Protein AF-A0A924VPC7-F1 (afdb_monomer)

pLDDT: mean 93.2, std 7.35, range [57.09, 98.38]

Structure (mmCIF, N/CA/C/O backbone):
data_AF-A0A924VPC7-F1
#
_entry.id   AF-A0A924VPC7-F1
#
loop_
_atom_site.group_PDB
_atom_site.id
_atom_site.type_symbol
_atom_site.label_atom_id
_atom_site.label_alt_id
_atom_site.label_comp_id
_atom_site.label_asym_id
_atom_site.label_entity_id
_atom_site.label_seq_id
_atom_site.pdbx_PDB_ins_code
_atom_site.Cartn_x
_atom_site.Cartn_y
_atom_site.Cartn_z
_atom_site.occupancy
_atom_site.B_iso_or_equiv
_atom_site.auth_seq_id
_atom_site.auth_comp_id
_atom_site.auth_asym_id
_atom_site.auth_ato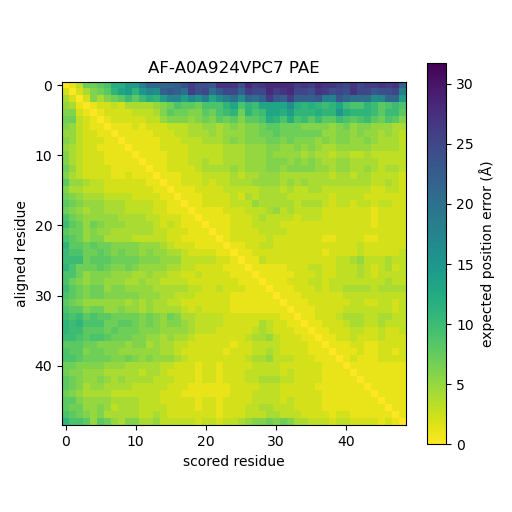m_id
_atom_site.pdbx_PDB_model_num
ATOM 1 N N . MET A 1 1 ? -10.279 -2.642 34.291 1.00 57.09 1 MET A N 1
ATOM 2 C CA . MET A 1 1 ? -9.428 -3.115 33.183 1.00 57.09 1 MET A CA 1
ATOM 3 C C . MET A 1 1 ? -10.313 -3.143 31.965 1.00 57.09 1 MET A C 1
ATOM 5 O O . MET A 1 1 ? -11.177 -4.009 31.906 1.00 57.09 1 MET A O 1
ATOM 9 N N . ASP A 1 2 ? -10.153 -2.183 31.060 1.00 64.00 2 ASP A N 1
ATOM 10 C CA . ASP A 1 2 ? -10.806 -2.280 29.760 1.00 64.00 2 ASP A CA 1
ATOM 11 C C . ASP A 1 2 ? -10.184 -3.463 29.027 1.00 64.00 2 ASP A C 1
ATOM 13 O O . ASP A 1 2 ? -8.988 -3.504 28.740 1.00 64.00 2 ASP A O 1
ATOM 17 N N . GLN A 1 3 ?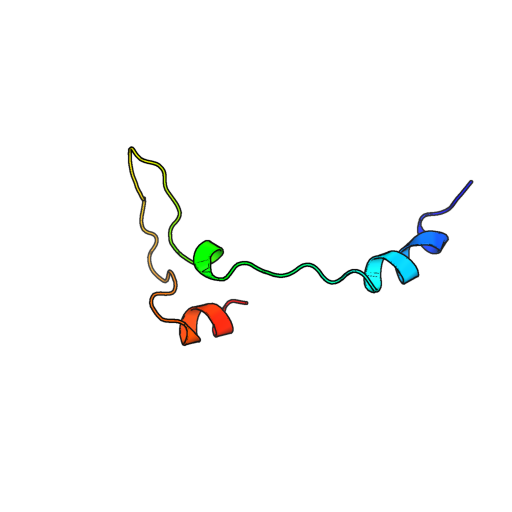 -10.993 -4.499 28.865 1.00 83.12 3 GLN A N 1
ATOM 18 C CA . GLN A 1 3 ? -10.618 -5.724 28.187 1.00 83.12 3 GLN A CA 1
ATOM 19 C C . GLN A 1 3 ? -10.815 -5.482 26.692 1.00 83.12 3 GLN A C 1
ATOM 21 O O . GLN A 1 3 ? -11.839 -4.928 26.315 1.00 83.12 3 GLN A O 1
ATOM 26 N N . PHE A 1 4 ? -9.887 -5.920 25.835 1.00 85.12 4 PHE A N 1
ATOM 27 C CA . PHE A 1 4 ? -9.953 -5.727 24.375 1.00 85.12 4 PHE A CA 1
ATOM 28 C C . PHE A 1 4 ? -11.332 -6.016 23.751 1.00 85.12 4 PHE A C 1
ATOM 30 O O . PHE A 1 4 ? -11.700 -5.391 22.763 1.00 85.12 4 PHE A O 1
ATOM 37 N N . ALA A 1 5 ? -12.119 -6.911 24.357 1.00 87.62 5 ALA A N 1
ATOM 38 C CA . ALA A 1 5 ? -13.499 -7.200 23.981 1.00 87.62 5 ALA A CA 1
ATOM 39 C C . ALA A 1 5 ? -14.426 -5.967 23.923 1.00 87.62 5 ALA A C 1
ATOM 41 O O . ALA A 1 5 ? -15.357 -5.970 23.124 1.00 87.62 5 ALA A O 1
ATOM 42 N N . SER A 1 6 ? -14.194 -4.917 24.719 1.00 90.50 6 SER A N 1
ATOM 43 C CA . SER A 1 6 ? -15.053 -3.723 24.724 1.00 90.50 6 SER A CA 1
ATOM 44 C C . SER A 1 6 ? -14.856 -2.815 23.505 1.00 90.50 6 SER A C 1
ATOM 46 O O . SER A 1 6 ? -15.746 -2.031 23.191 1.00 90.50 6 SER A O 1
ATOM 48 N N . ILE A 1 7 ? -13.723 -2.923 22.800 1.00 93.81 7 ILE A N 1
ATOM 49 C CA . ILE A 1 7 ? -13.375 -2.041 21.672 1.00 93.81 7 ILE A CA 1
ATOM 50 C C . ILE A 1 7 ? -13.515 -2.710 20.300 1.00 93.81 7 ILE A C 1
ATOM 52 O O . ILE A 1 7 ? -13.526 -2.018 19.285 1.00 93.81 7 ILE A O 1
ATOM 56 N N . THR A 1 8 ? -13.626 -4.040 20.236 1.00 94.00 8 THR A N 1
ATOM 57 C CA . THR A 1 8 ? -13.600 -4.781 18.962 1.00 94.00 8 THR A CA 1
ATOM 58 C C . THR A 1 8 ? -14.751 -4.419 18.029 1.00 94.00 8 THR A C 1
ATOM 60 O O . THR A 1 8 ? -14.536 -4.321 16.825 1.00 94.00 8 THR A O 1
ATOM 63 N N . SER A 1 9 ? -15.950 -4.185 18.573 1.00 93.75 9 SER A N 1
ATOM 64 C CA . SER A 1 9 ? -17.123 -3.820 17.764 1.00 93.75 9 SER A CA 1
ATOM 65 C C . SER A 1 9 ? -16.940 -2.449 17.110 1.00 93.75 9 SER A C 1
ATOM 67 O O . SER A 1 9 ? -17.138 -2.314 15.911 1.00 93.75 9 SER A O 1
ATOM 69 N N . LEU A 1 10 ? -16.446 -1.465 17.868 1.00 94.69 10 LEU A N 1
ATOM 70 C CA . LEU A 1 10 ? -16.171 -0.117 17.359 1.00 94.69 10 LEU A CA 1
ATOM 71 C C . LEU A 1 10 ? -15.032 -0.099 16.331 1.00 94.69 10 LEU A C 1
ATOM 73 O O . LEU A 1 10 ? -15.058 0.679 15.378 1.00 94.69 10 LEU A O 1
ATOM 77 N N . LEU A 1 11 ? -14.022 -0.955 16.513 1.00 94.75 11 LEU A N 1
ATOM 78 C CA . LEU A 1 11 ? -12.915 -1.077 15.566 1.00 94.75 11 LEU A CA 1
ATOM 79 C C . LEU A 1 11 ? -13.366 -1.689 14.232 1.00 94.75 11 LEU A C 1
ATOM 81 O O . LEU A 1 11 ? -12.889 -1.265 13.184 1.00 94.75 11 LEU A O 1
ATOM 85 N N . ALA A 1 12 ? -14.293 -2.650 14.258 1.00 95.50 12 ALA A N 1
ATOM 86 C CA . ALA A 1 12 ? -14.813 -3.292 13.049 1.00 95.50 12 ALA A CA 1
ATOM 87 C C . ALA A 1 12 ? -15.619 -2.335 12.149 1.00 95.50 12 ALA A C 1
ATOM 89 O O . ALA A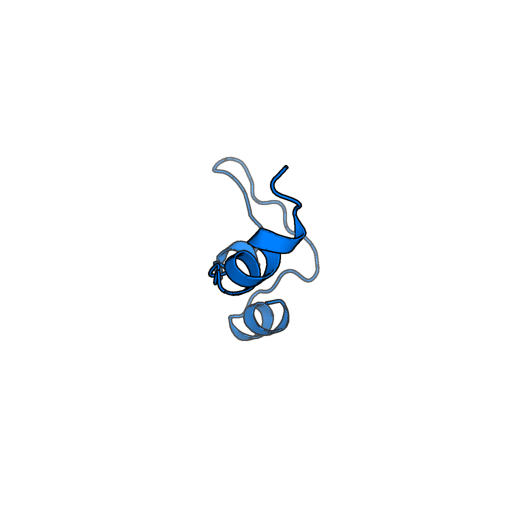 1 12 ? -15.754 -2.590 10.956 1.00 95.50 12 ALA A O 1
ATOM 90 N N . GLU A 1 13 ? -16.131 -1.233 12.702 1.00 96.69 13 GLU A N 1
ATOM 91 C CA . GLU A 1 13 ? -16.851 -0.195 11.952 1.00 96.69 13 GLU A CA 1
ATOM 92 C C . GLU A 1 13 ? -15.919 0.753 11.181 1.00 96.69 13 GLU A C 1
ATOM 94 O O . GLU A 1 13 ? -16.379 1.531 10.344 1.00 96.69 13 GLU A O 1
ATOM 99 N N . GLN A 1 14 ? -14.610 0.719 11.446 1.00 97.19 14 GLN A N 1
ATOM 100 C CA . GLN A 1 14 ? -13.663 1.612 10.787 1.00 97.19 14 GLN A CA 1
ATOM 101 C C . GLN A 1 14 ? -13.376 1.132 9.361 1.00 97.19 14 GLN A C 1
ATOM 103 O O . GLN A 1 14 ? -12.755 0.091 9.155 1.00 97.19 14 GLN A O 1
ATOM 108 N N . ALA A 1 15 ? -13.781 1.925 8.369 1.00 96.19 15 ALA A N 1
ATOM 109 C CA . ALA A 1 15 ? -13.397 1.719 6.977 1.00 96.19 15 ALA A CA 1
ATOM 110 C C . ALA A 1 15 ? -12.077 2.445 6.680 1.00 96.19 15 ALA A C 1
ATOM 112 O O . ALA A 1 15 ? -11.935 3.638 6.956 1.00 96.19 15 ALA A O 1
ATOM 113 N N . ILE A 1 16 ? -11.111 1.726 6.107 1.00 94.88 16 ILE A N 1
ATOM 114 C CA . ILE A 1 16 ? -9.830 2.283 5.665 1.00 94.88 16 ILE A CA 1
ATOM 115 C C . ILE A 1 16 ? -9.722 2.047 4.165 1.00 94.88 16 ILE A C 1
ATOM 117 O O . ILE A 1 16 ? -9.651 0.907 3.713 1.00 94.88 16 ILE A O 1
ATOM 121 N N . GLU A 1 17 ? -9.707 3.135 3.403 1.00 95.38 17 GLU A N 1
ATOM 122 C CA . GLU A 1 17 ? -9.621 3.073 1.947 1.00 95.38 17 GLU A CA 1
ATOM 123 C C . GLU A 1 17 ? -8.253 2.573 1.477 1.00 95.38 17 GLU A C 1
ATOM 125 O O . GLU A 1 17 ? -7.203 2.969 1.998 1.00 95.38 17 GLU A O 1
ATOM 130 N N . LEU A 1 18 ? -8.271 1.732 0.442 1.00 94.31 18 L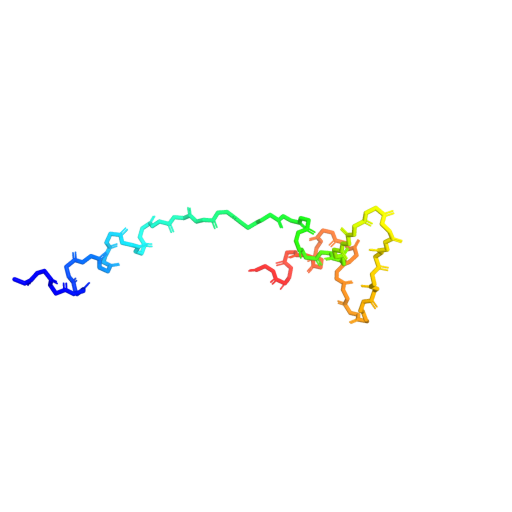EU A N 1
ATOM 131 C CA . LEU A 1 18 ? -7.072 1.147 -0.145 1.00 94.31 18 LEU A CA 1
ATOM 132 C C . LEU A 1 18 ? -6.653 1.928 -1.403 1.00 94.31 18 LEU A C 1
ATOM 134 O O . LEU A 1 18 ? -7.389 1.965 -2.393 1.00 94.31 18 LEU A O 1
ATOM 138 N N . PRO A 1 19 ? -5.474 2.574 -1.416 1.00 95.62 19 PRO A N 1
ATOM 139 C CA . PRO A 1 19 ? -5.043 3.356 -2.568 1.00 95.62 19 PRO A CA 1
ATOM 140 C C . PRO A 1 19 ? -4.672 2.503 -3.788 1.00 95.62 19 PRO A C 1
ATOM 142 O O . PRO A 1 19 ? -3.750 1.689 -3.749 1.00 95.62 19 PRO A O 1
ATOM 145 N N . SER A 1 20 ? -5.288 2.789 -4.938 1.00 93.88 20 SER A N 1
ATOM 146 C CA . SER A 1 20 ? -5.088 2.024 -6.182 1.00 93.88 20 SER A CA 1
ATOM 147 C C . SER A 1 20 ? -3.653 2.044 -6.742 1.00 93.88 20 SER A C 1
ATOM 149 O O . SER A 1 20 ? -3.275 1.191 -7.550 1.00 93.88 20 SER A O 1
ATOM 151 N N . TRP A 1 21 ? -2.815 3.015 -6.369 1.00 93.94 21 TRP A N 1
ATOM 152 C CA . TRP A 1 21 ? -1.415 3.051 -6.812 1.00 93.94 21 TRP A CA 1
ATOM 153 C C . TRP A 1 21 ? -0.521 2.071 -6.043 1.00 93.94 21 TRP A C 1
ATOM 155 O O . TRP A 1 21 ? 0.555 1.739 -6.539 1.00 93.94 21 TRP A O 1
ATOM 165 N N . ALA A 1 22 ? -0.956 1.588 -4.874 1.00 93.62 22 ALA A N 1
ATOM 166 C CA . ALA A 1 22 ? -0.180 0.666 -4.044 1.00 93.62 22 ALA A CA 1
ATOM 167 C C . ALA A 1 22 ? -0.089 -0.752 -4.633 1.00 93.62 22 ALA A C 1
ATOM 169 O O . ALA A 1 22 ? 0.817 -1.496 -4.279 1.00 93.62 22 ALA A O 1
ATOM 170 N N . PHE A 1 23 ? -0.965 -1.091 -5.581 1.00 95.25 23 PHE A N 1
ATOM 171 C CA . PHE A 1 23 ? -0.934 -2.358 -6.318 1.00 95.25 23 PHE A CA 1
ATOM 172 C C . PHE A 1 23 ? 0.096 -2.384 -7.461 1.00 95.25 23 PHE A C 1
ATOM 174 O O . PHE A 1 23 ? 0.263 -3.397 -8.129 1.00 95.25 23 PHE A O 1
ATOM 181 N N . GLY A 1 24 ? 0.771 -1.264 -7.741 1.00 94.25 24 GLY A N 1
ATOM 182 C CA . GLY A 1 24 ? 1.859 -1.199 -8.719 1.00 94.25 24 GLY A CA 1
ATOM 183 C C . GLY A 1 24 ? 3.239 -1.412 -8.086 1.00 94.25 24 GLY A C 1
ATOM 184 O O . GLY A 1 24 ? 3.402 -1.356 -6.870 1.00 94.25 24 GLY A O 1
ATOM 185 N N . ASN A 1 25 ? 4.274 -1.573 -8.917 1.00 94.62 25 ASN A N 1
ATOM 186 C CA . ASN A 1 25 ? 5.656 -1.583 -8.430 1.00 94.62 25 ASN A CA 1
ATOM 187 C C . ASN A 1 25 ? 6.009 -0.186 -7.910 1.00 94.62 25 ASN A C 1
ATOM 189 O O . ASN A 1 25 ? 6.075 0.777 -8.678 1.00 94.62 25 ASN A O 1
ATOM 193 N N . SER A 1 26 ? 6.241 -0.085 -6.605 1.00 92.31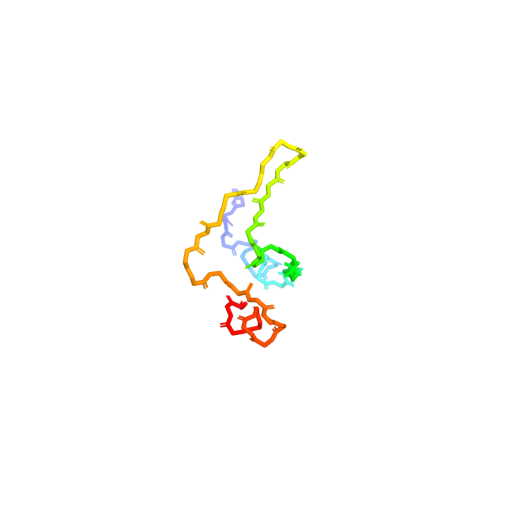 26 SER A N 1
ATOM 194 C CA . SER A 1 26 ? 6.684 1.151 -5.974 1.00 92.31 26 SER A CA 1
ATOM 195 C C . SER A 1 26 ? 8.183 1.376 -6.190 1.00 92.31 26 SER A C 1
ATOM 197 O O . SER A 1 26 ? 8.954 0.475 -6.536 1.00 92.31 26 SER A O 1
ATOM 199 N N . GLY A 1 27 ? 8.617 2.618 -6.015 1.00 94.75 27 GLY A N 1
ATOM 200 C CA . GLY A 1 27 ? 10.022 2.969 -6.113 1.00 94.75 27 GLY A CA 1
ATOM 201 C C . GLY A 1 27 ? 10.286 4.386 -5.648 1.00 94.75 27 GLY A C 1
ATOM 202 O O . GLY A 1 27 ? 9.402 5.089 -5.161 1.00 94.75 27 GLY A O 1
ATOM 203 N N . THR A 1 28 ? 11.535 4.800 -5.799 1.00 97.38 28 THR A N 1
ATOM 204 C CA . THR A 1 28 ? 11.991 6.150 -5.458 1.00 97.38 28 THR A CA 1
ATOM 205 C C . THR A 1 28 ? 12.479 6.868 -6.711 1.00 97.38 28 THR A C 1
ATOM 207 O O . THR A 1 28 ? 12.577 6.268 -7.782 1.00 97.38 28 THR A O 1
ATOM 210 N N . ARG A 1 29 ? 12.903 8.132 -6.562 1.00 97.56 29 ARG A N 1
ATOM 211 C CA . ARG A 1 29 ? 13.582 8.882 -7.634 1.00 97.56 29 ARG A CA 1
ATOM 212 C C . ARG A 1 29 ? 14.822 8.182 -8.206 1.00 97.56 29 ARG A C 1
ATOM 214 O O . ARG A 1 29 ? 15.310 8.589 -9.251 1.00 97.56 29 ARG A O 1
ATOM 221 N N . PHE A 1 30 ? 15.364 7.187 -7.504 1.00 98.38 30 PHE A N 1
ATOM 222 C CA . PHE A 1 30 ? 16.557 6.465 -7.928 1.00 98.38 30 PHE A CA 1
ATOM 223 C C . PHE A 1 30 ? 16.231 5.224 -8.755 1.00 98.38 30 PHE A C 1
ATOM 225 O O . PHE A 1 30 ? 16.959 4.920 -9.698 1.00 98.38 30 PHE A O 1
ATOM 232 N N . LYS A 1 31 ? 15.179 4.480 -8.387 1.00 97.00 31 LYS A N 1
ATOM 233 C CA . LYS A 1 31 ? 14.822 3.224 -9.053 1.00 97.00 31 LYS A CA 1
ATOM 234 C C . LYS A 1 31 ? 13.426 2.731 -8.672 1.00 97.00 31 LYS A C 1
ATOM 236 O O . LYS A 1 31 ? 13.015 2.852 -7.517 1.00 97.00 31 LYS A O 1
ATOM 241 N N . VAL A 1 32 ? 12.769 2.100 -9.644 1.00 96.81 32 VAL A N 1
ATOM 242 C CA . VAL A 1 32 ? 11.640 1.174 -9.471 1.00 96.81 32 VAL A CA 1
ATOM 243 C C . VAL A 1 32 ? 12.156 -0.227 -9.799 1.00 96.81 32 VAL A C 1
ATOM 245 O O . VAL A 1 32 ? 12.840 -0.412 -10.808 1.00 96.81 32 VAL A O 1
ATOM 248 N N . PHE A 1 33 ? 11.867 -1.205 -8.944 1.00 95.31 33 PHE A N 1
ATOM 249 C CA . PHE A 1 33 ? 12.229 -2.605 -9.171 1.00 95.31 33 PHE A CA 1
ATOM 250 C C . PHE A 1 33 ? 10.959 -3.392 -9.483 1.00 95.31 33 PHE A C 1
ATOM 252 O O . PHE A 1 33 ? 10.069 -3.474 -8.645 1.00 95.31 33 PHE A O 1
ATOM 259 N N . SER A 1 34 ? 10.858 -3.932 -10.697 1.00 94.44 34 SER A N 1
ATOM 260 C CA . SER A 1 34 ? 9.660 -4.642 -11.145 1.00 94.44 34 SER A CA 1
ATOM 261 C C . SER A 1 34 ? 9.636 -6.096 -10.684 1.00 94.44 34 SER A C 1
ATOM 263 O O . SER A 1 34 ? 10.634 -6.800 -10.854 1.00 94.44 34 SER A O 1
ATOM 265 N N . THR A 1 35 ? 8.478 -6.563 -10.225 1.00 94.94 35 THR A N 1
ATOM 266 C CA . THR A 1 35 ? 8.215 -7.982 -9.940 1.00 94.94 35 THR A CA 1
ATOM 267 C C . THR A 1 35 ? 7.304 -8.584 -11.022 1.00 94.94 35 THR A C 1
ATOM 269 O O . THR A 1 35 ? 6.382 -7.906 -11.484 1.00 94.94 35 THR A O 1
ATOM 272 N N . PRO A 1 36 ? 7.533 -9.830 -11.482 1.00 95.31 36 PRO A N 1
ATOM 273 C CA . PRO A 1 36 ? 6.593 -10.510 -12.370 1.00 95.31 36 PRO A CA 1
ATOM 274 C C . PRO A 1 36 ? 5.206 -10.633 -11.729 1.00 95.31 36 PRO A C 1
ATOM 276 O O . PRO A 1 36 ? 5.099 -10.952 -10.550 1.00 95.31 36 PRO A O 1
ATOM 279 N N . GLY A 1 37 ? 4.153 -10.401 -12.515 1.00 93.75 37 GLY A N 1
ATOM 280 C CA . GLY A 1 37 ? 2.766 -10.514 -12.053 1.00 93.75 37 GLY A CA 1
ATOM 281 C C . GLY A 1 37 ? 2.180 -9.254 -11.414 1.00 93.75 37 GLY A C 1
ATOM 282 O O . GLY A 1 37 ? 1.014 -9.277 -11.053 1.00 93.75 37 GLY A O 1
ATOM 283 N N . THR A 1 38 ? 2.925 -8.147 -11.306 1.00 95.62 38 THR A N 1
ATOM 284 C CA . THR A 1 38 ? 2.347 -6.881 -10.825 1.00 95.62 38 THR A CA 1
ATOM 285 C C . THR A 1 38 ? 1.206 -6.396 -11.735 1.00 95.62 38 THR A C 1
ATOM 287 O O . THR A 1 38 ? 1.426 -6.317 -12.950 1.00 95.62 38 THR A O 1
ATOM 290 N N . PRO A 1 39 ? 0.051 -5.985 -11.177 1.00 96.31 39 PRO A N 1
ATOM 291 C CA . PRO A 1 39 ? -1.047 -5.363 -11.914 1.00 96.31 39 PRO A CA 1
ATOM 292 C C . PRO A 1 39 ? -0.620 -4.206 -12.827 1.00 96.31 39 PRO A C 1
ATOM 294 O O . PRO A 1 39 ? 0.122 -3.298 -12.433 1.00 96.31 39 PRO A O 1
ATOM 297 N N . ARG A 1 40 ? -1.130 -4.214 -14.060 1.00 94.56 40 ARG A N 1
ATOM 298 C CA . ARG A 1 40 ? -0.874 -3.223 -15.122 1.00 94.56 40 ARG A C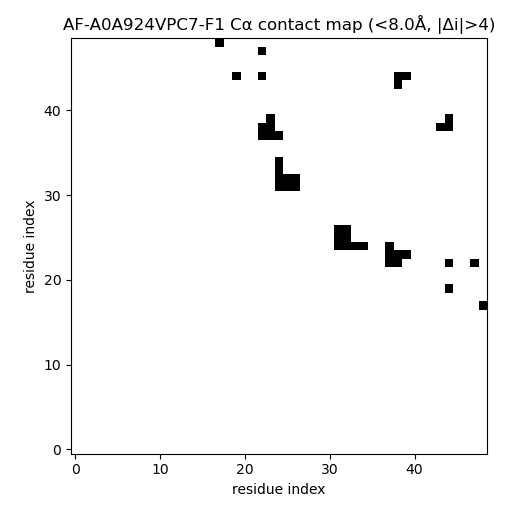A 1
ATOM 299 C C . ARG A 1 40 ? -2.142 -2.494 -15.565 1.00 94.56 40 ARG A C 1
ATOM 301 O O . ARG A 1 40 ? -2.039 -1.411 -16.138 1.00 94.56 40 ARG A O 1
ATOM 308 N N . THR A 1 41 ? -3.312 -3.057 -15.290 1.00 96.56 41 THR A N 1
ATOM 309 C CA . THR A 1 41 ? -4.632 -2.510 -15.630 1.00 96.56 41 THR A CA 1
ATOM 310 C C . THR A 1 41 ? -5.451 -2.206 -14.370 1.00 96.56 41 THR A C 1
ATOM 312 O O . THR A 1 41 ? -5.188 -2.795 -13.318 1.00 96.56 41 THR A O 1
ATOM 315 N N . PRO A 1 42 ? -6.422 -1.274 -14.420 1.00 96.50 42 PRO A N 1
ATOM 316 C CA . PRO A 1 42 ? -7.341 -1.039 -13.304 1.00 96.50 42 PRO A CA 1
ATOM 317 C C . PRO A 1 42 ? -8.075 -2.304 -12.854 1.00 96.50 42 PRO A C 1
ATOM 319 O O . PRO A 1 42 ? -8.238 -2.517 -11.657 1.00 96.50 42 PRO A O 1
ATOM 322 N N . GLU A 1 43 ? -8.463 -3.161 -13.794 1.00 97.44 43 GLU A N 1
ATOM 323 C CA . GLU A 1 43 ? -9.184 -4.403 -13.527 1.00 97.44 43 GLU A CA 1
ATOM 324 C C . GLU A 1 43 ? -8.312 -5.399 -12.755 1.00 97.44 43 GLU A C 1
ATOM 326 O O . GLU A 1 43 ? -8.775 -5.982 -11.779 1.00 97.44 43 GLU A O 1
ATOM 331 N N . GLU A 1 44 ? -7.033 -5.540 -13.124 1.00 97.31 44 GLU A N 1
ATOM 332 C CA . GLU A 1 44 ? -6.071 -6.359 -12.369 1.00 97.31 44 GLU A CA 1
ATOM 333 C C . GLU A 1 44 ? -5.872 -5.820 -10.942 1.00 97.31 44 GLU A C 1
ATOM 335 O O . GLU A 1 44 ? -5.769 -6.599 -10.003 1.00 97.31 44 GLU A O 1
ATOM 340 N N . LYS A 1 45 ? -5.870 -4.495 -10.744 1.00 96.25 45 LYS A N 1
ATOM 341 C CA . LYS A 1 45 ? -5.758 -3.903 -9.397 1.00 96.25 45 LYS A CA 1
ATOM 342 C C . LYS A 1 45 ? -6.994 -4.155 -8.541 1.00 96.25 45 LYS A C 1
ATOM 344 O O . LYS A 1 45 ? -6.861 -4.316 -7.339 1.00 96.25 45 LYS A O 1
ATOM 349 N N . ILE A 1 46 ? -8.180 -4.151 -9.152 1.00 96.25 46 ILE A N 1
ATOM 350 C CA . ILE A 1 46 ? -9.437 -4.480 -8.470 1.00 96.25 46 ILE A CA 1
ATOM 351 C C . ILE A 1 46 ? -9.475 -5.968 -8.114 1.00 96.25 46 ILE A C 1
ATOM 353 O O . ILE A 1 46 ? -10.007 -6.317 -7.071 1.00 96.25 46 ILE A O 1
ATOM 357 N N . ALA A 1 47 ? -8.914 -6.840 -8.956 1.00 96.44 47 ALA A N 1
ATOM 358 C CA . ALA A 1 47 ? -8.834 -8.270 -8.666 1.00 96.44 47 ALA A CA 1
ATOM 359 C C . ALA A 1 47 ? -7.907 -8.597 -7.477 1.00 96.44 47 ALA A C 1
ATOM 361 O O . ALA A 1 47 ? -8.137 -9.594 -6.797 1.00 96.44 47 ALA A O 1
ATOM 362 N N . ASP A 1 48 ? -6.891 -7.764 -7.233 1.00 94.69 48 ASP A N 1
ATOM 363 C CA . ASP A 1 48 ? -5.948 -7.899 -6.112 1.00 94.69 48 ASP A CA 1
ATOM 364 C C . ASP A 1 48 ? -6.409 -7.194 -4.818 1.00 94.69 48 ASP A C 1
ATOM 366 O O . ASP A 1 48 ? -5.831 -7.446 -3.756 1.00 94.69 48 ASP A O 1
ATOM 370 N N . ALA A 1 49 ? -7.385 -6.282 -4.909 1.00 91.38 49 ALA A N 1
ATOM 371 C CA . ALA A 1 49 ? -7.917 -5.488 -3.796 1.00 91.38 49 ALA A CA 1
ATOM 372 C C . ALA A 1 49 ? -8.895 -6.280 -2.921 1.00 91.38 49 ALA A C 1
ATOM 374 O O . ALA A 1 49 ? -8.796 -6.129 -1.681 1.00 91.38 49 ALA A O 1
#

Sequence (49 aa):
MDQFASITSLLAEQAIELPSWAFGNSGTRFKVFSTPGTPRTPEEKIADA

Solvent-accessible surface area (backbone atoms only — not comparable to full-atom values): 3430 Å² total; per-residue (Å²): 129,92,52,73,80,78,48,50,69,67,56,70,70,63,84,78,87,79,63,81,71,72,53,37,71,63,66,56,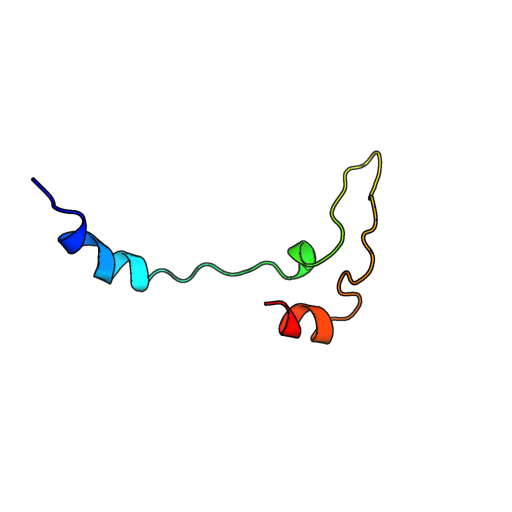102,87,50,66,66,84,60,91,87,57,43,86,48,74,67,50,38,60,75,74,105

Radius of gyration: 17.47 Å;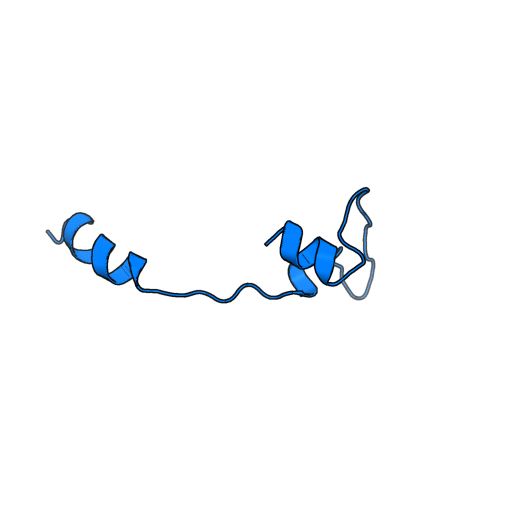 Cα contacts (8 Å, |Δi|>4): 21; chains: 1; bounding box: 34×19×49 Å

Mean predicted aligned error: 4.49 Å

Foldseek 3Di:
DPDVVVCPVVVVPDDDDDDLCVQAQDDDPVDTDDDPPRDDDSVSSVVVD

Secondary structure (DSSP, 8-state):
---GGGTHHHHHT---PP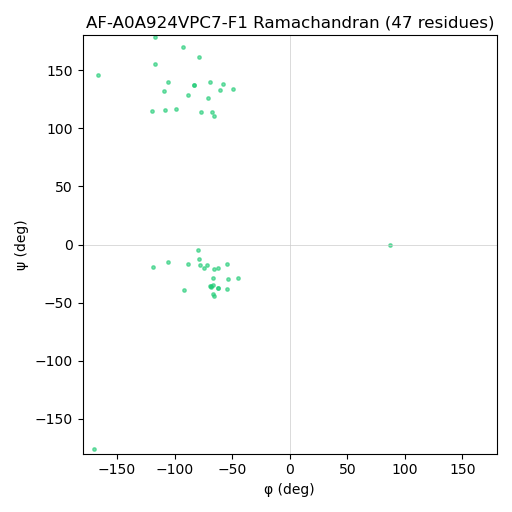PGGGGS--B-SS-B---TT---SHHHHHHH-